Protein AF-A0A920PQB1-F1 (afdb_monomer)

Nearest PDB structures (foldseek):
  7dt0-assembly1_H-2  TM=7.341E-01  e=7.490E-03  uncultured bacterium esnapd13
  7dt0-assembly4_G  TM=6.144E-01  e=2.240E-03  uncultured bacterium esnapd13
  7dt0-assembly2_E  TM=6.102E-01  e=1.097E-02  uncultured bacterium esnapd13
  5nch-assembly1_A  TM=6.408E-01  e=5.721E-02  Streptomyces muensis
  7eys-assembly2_A  TM=5.710E-01  e=2.628E-01  Aspergillus sp.

Radius of gyration: 18.17 Å; Cα contacts (8 Å, |Δi|>4): 179; chains: 1; bounding box: 44×36×60 Å

Sequence (135 aa):
MAEDLIGEPVYHFQSKLTAKDPYVGGAWEWHQDYGYWYYNGCLAPKMLSFMIALDRTDASNGCLKLVRGSHRLGRLDHVQVTPEQNTADPETHGPHPRITRGGRLRPESRGRRCLPQQHAALLRPEPLGKTGAGP

pLDDT: mean 72.09, std 17.15, range [36.91, 92.62]

Mean predicted aligned error: 10.61 Å

Solvent-accessible surface area (backbone atoms only — not comparable to full-atom values): 8683 Å² total; per-residue (Å²): 109,70,38,73,74,71,73,48,72,66,40,83,67,48,78,44,80,44,81,38,52,46,85,61,63,83,70,69,55,61,64,58,73,61,44,58,40,40,80,73,69,45,88,60,92,63,60,52,77,48,77,46,70,79,38,81,72,44,95,54,37,79,42,92,81,81,68,88,72,55,82,75,72,60,81,54,59,68,41,79,78,48,101,90,40,51,24,44,39,68,80,84,65,52,91,46,92,82,74,55,79,50,71,76,78,56,84,86,26,57,72,44,56,26,37,44,33,39,37,33,35,32,53,64,76,73,74,82,70,78,78,79,80,74,135

Structure (mmCIF, N/CA/C/O backbone):
data_AF-A0A920PQB1-F1
#
_entry.id   AF-A0A920PQB1-F1
#
loop_
_atom_site.group_PDB
_atom_site.id
_atom_site.type_symbol
_atom_site.label_atom_id
_atom_site.label_alt_id
_atom_site.label_comp_id
_atom_site.label_asym_id
_atom_site.label_entity_id
_atom_site.label_seq_id
_atom_site.pdbx_PDB_ins_code
_atom_site.Cartn_x
_atom_site.Cartn_y
_atom_site.Cartn_z
_atom_site.occupancy
_atom_site.B_iso_or_equiv
_atom_site.auth_seq_id
_atom_site.auth_comp_id
_atom_site.auth_asym_id
_atom_site.auth_atom_id
_atom_site.pdbx_PDB_model_num
ATOM 1 N N . MET A 1 1 ? -19.795 -1.238 1.246 1.00 86.25 1 MET A N 1
ATOM 2 C CA . MET A 1 1 ? -18.601 -2.117 1.162 1.00 86.25 1 MET A CA 1
ATOM 3 C C . MET A 1 1 ? -17.587 -1.830 2.262 1.00 86.25 1 MET A C 1
ATOM 5 O O . MET A 1 1 ? -17.297 -2.739 3.020 1.00 86.25 1 MET A O 1
ATOM 9 N N . ALA A 1 2 ? -17.001 -0.628 2.347 1.00 89.31 2 ALA A N 1
ATOM 10 C CA . ALA A 1 2 ? -15.996 -0.334 3.379 1.00 89.31 2 ALA A CA 1
ATOM 11 C C . ALA A 1 2 ? -16.580 -0.396 4.800 1.00 89.31 2 ALA A C 1
ATOM 13 O O . ALA A 1 2 ? -16.035 -1.096 5.645 1.00 89.31 2 ALA A O 1
ATOM 14 N N . GLU A 1 3 ? -17.719 0.262 5.025 1.00 91.38 3 GLU A N 1
ATOM 15 C CA . GLU A 1 3 ? -18.449 0.212 6.301 1.00 91.38 3 GLU A CA 1
ATOM 16 C C . GLU A 1 3 ? -18.855 -1.218 6.662 1.00 91.38 3 GLU A C 1
ATOM 18 O O . GLU A 1 3 ? -18.657 -1.628 7.795 1.00 91.38 3 GLU A O 1
ATOM 23 N N . ASP A 1 4 ? -19.311 -2.019 5.694 1.00 92.62 4 ASP A N 1
ATOM 24 C CA . ASP A 1 4 ? -19.682 -3.422 5.937 1.00 92.62 4 ASP A CA 1
ATOM 25 C C . ASP A 1 4 ? -18.488 -4.288 6.373 1.00 92.62 4 ASP A C 1
ATOM 27 O O . ASP A 1 4 ? -18.639 -5.195 7.185 1.00 92.62 4 ASP A O 1
ATOM 31 N N . LEU A 1 5 ? -17.294 -4.029 5.823 1.00 91.06 5 LEU A N 1
ATOM 32 C CA . LEU A 1 5 ? -16.075 -4.770 6.163 1.00 91.06 5 LEU A CA 1
ATOM 33 C C . LEU A 1 5 ? -15.486 -4.345 7.512 1.00 91.06 5 LEU A C 1
ATOM 35 O O . LEU A 1 5 ? -14.864 -5.168 8.181 1.00 91.06 5 LEU A O 1
ATOM 39 N N . ILE A 1 6 ? -15.636 -3.071 7.886 1.00 90.50 6 ILE A N 1
ATOM 40 C CA . ILE A 1 6 ? -15.112 -2.535 9.150 1.00 90.50 6 ILE A CA 1
ATOM 41 C C . ILE A 1 6 ? -16.130 -2.677 10.295 1.00 90.50 6 ILE A C 1
ATOM 43 O O . ILE A 1 6 ? -15.730 -2.840 11.444 1.00 90.50 6 ILE A O 1
ATOM 47 N N . GLY A 1 7 ? -17.429 -2.668 9.993 1.00 91.50 7 GLY A N 1
ATOM 48 C CA . GLY A 1 7 ? -18.530 -2.735 10.959 1.00 91.50 7 GLY A CA 1
ATOM 49 C C . GLY A 1 7 ? -18.889 -1.396 11.613 1.00 91.50 7 GLY A C 1
ATOM 50 O O . GLY A 1 7 ? -19.670 -1.371 12.559 1.00 91.50 7 GLY A O 1
ATOM 51 N N . GLU A 1 8 ? -18.321 -0.288 11.139 1.00 90.94 8 GLU A N 1
ATOM 52 C CA . GLU A 1 8 ? -18.441 1.047 11.733 1.00 90.94 8 GLU A CA 1
ATOM 53 C C . GLU A 1 8 ? -18.441 2.115 10.613 1.00 90.94 8 GLU A C 1
ATOM 55 O O . GLU A 1 8 ? -17.943 1.840 9.513 1.00 90.94 8 GLU A O 1
ATOM 60 N N . PRO A 1 9 ? -18.965 3.334 10.857 1.00 91.56 9 PRO A N 1
ATOM 61 C CA . PRO A 1 9 ? -18.901 4.430 9.892 1.00 91.56 9 PRO A CA 1
ATOM 62 C C . PRO A 1 9 ? -17.461 4.796 9.523 1.00 91.56 9 PRO A C 1
ATOM 64 O O . PRO A 1 9 ? -16.589 4.935 10.387 1.00 91.56 9 PRO A O 1
ATOM 67 N N . VAL A 1 10 ? -17.218 5.019 8.233 1.00 91.00 10 VAL A N 1
ATOM 68 C CA . VAL A 1 10 ? -15.875 5.307 7.708 1.00 91.00 10 VAL A CA 1
ATOM 69 C C . VAL A 1 10 ? -15.809 6.682 7.059 1.00 91.00 10 VAL A C 1
ATOM 71 O O . VAL A 1 10 ? -16.812 7.249 6.632 1.00 91.00 10 VAL A O 1
ATOM 74 N N . TYR A 1 11 ? -14.597 7.205 6.922 1.00 89.31 11 TYR A N 1
ATOM 75 C CA . TYR A 1 11 ? -14.308 8.362 6.091 1.00 89.31 11 TYR A CA 1
ATOM 76 C C . TYR A 1 11 ? -13.075 8.106 5.221 1.00 89.31 11 TYR A C 1
ATOM 78 O O . TYR A 1 11 ? -12.300 7.171 5.436 1.00 89.31 11 TYR A O 1
ATOM 86 N N . HIS A 1 12 ? -12.904 8.929 4.193 1.00 90.56 12 HIS A N 1
ATOM 87 C CA . HIS A 1 12 ? -11.756 8.849 3.298 1.00 90.56 12 HIS A CA 1
ATOM 88 C C . HIS A 1 12 ? -10.517 9.488 3.937 1.00 90.56 12 HIS A C 1
ATOM 90 O O . HIS A 1 12 ? -10.550 10.654 4.317 1.00 90.56 12 HIS A O 1
ATOM 96 N N . PHE A 1 13 ? -9.426 8.727 4.044 1.00 87.44 13 PHE A N 1
ATOM 97 C CA . PHE A 1 13 ? -8.183 9.195 4.658 1.00 87.44 13 PHE A CA 1
ATOM 98 C C . PH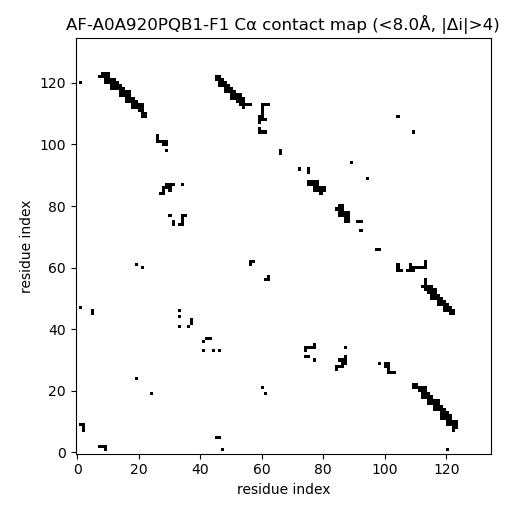E A 1 13 ? -7.174 9.700 3.624 1.00 87.44 13 PHE A C 1
ATOM 100 O O . PHE A 1 13 ? -6.601 10.776 3.778 1.00 87.44 13 PHE A O 1
ATOM 107 N N . GLN A 1 14 ? -6.939 8.925 2.562 1.00 87.44 14 GLN A N 1
ATOM 108 C CA . GLN A 1 14 ? -5.942 9.257 1.544 1.00 87.44 14 GLN A CA 1
ATOM 109 C C . GLN A 1 14 ? -6.303 8.652 0.186 1.00 87.44 14 GLN A C 1
ATOM 111 O O . GLN A 1 14 ? -6.801 7.530 0.102 1.00 87.44 14 GLN A O 1
ATOM 116 N N . SER A 1 15 ? -5.988 9.372 -0.893 1.00 89.94 15 SER A N 1
ATOM 117 C CA . SER A 1 15 ? -5.939 8.834 -2.258 1.00 89.94 15 SER A CA 1
ATOM 118 C C . SER A 1 15 ? -4.537 8.974 -2.826 1.00 89.94 15 SER A C 1
ATOM 120 O O . SER A 1 15 ? -3.906 10.019 -2.676 1.00 89.94 15 SER A O 1
ATOM 122 N N . LYS A 1 16 ? -4.066 7.945 -3.529 1.00 85.31 16 LYS A N 1
ATOM 123 C CA . LYS A 1 16 ? -2.804 7.975 -4.266 1.00 85.31 16 LYS A CA 1
ATOM 124 C C . LYS A 1 16 ? -2.996 7.378 -5.651 1.00 85.31 16 LYS A C 1
ATOM 126 O O . LYS A 1 16 ? -3.440 6.239 -5.791 1.00 85.31 16 LYS A O 1
ATOM 131 N N . LEU A 1 17 ? -2.595 8.126 -6.672 1.00 86.19 17 LEU A N 1
ATOM 132 C CA . LEU A 1 17 ? -2.414 7.596 -8.016 1.00 86.19 17 LEU A CA 1
ATOM 133 C C . LEU A 1 17 ? -0.951 7.181 -8.176 1.00 86.19 17 LEU A C 1
ATOM 135 O O . LEU A 1 17 ? -0.055 8.004 -7.998 1.00 86.19 17 LEU A O 1
ATOM 139 N N . THR A 1 18 ? -0.701 5.914 -8.498 1.00 81.56 18 THR A N 1
ATOM 140 C CA . THR A 1 18 ? 0.659 5.432 -8.760 1.00 81.56 18 THR A CA 1
ATOM 141 C C . THR A 1 18 ? 0.789 5.100 -10.236 1.00 81.56 18 THR A C 1
ATOM 143 O O . THR A 1 18 ? 0.164 4.164 -10.717 1.00 81.56 18 THR A O 1
ATOM 146 N N . ALA A 1 19 ? 1.618 5.854 -10.954 1.00 81.12 19 ALA A N 1
ATOM 147 C CA . ALA A 1 19 ? 1.967 5.575 -12.341 1.00 81.12 19 ALA A CA 1
ATOM 148 C C . ALA A 1 19 ? 3.285 4.813 -12.413 1.00 81.12 19 ALA A C 1
ATOM 150 O O . ALA A 1 19 ? 4.313 5.307 -11.957 1.00 81.12 19 ALA A O 1
ATOM 151 N N . LYS A 1 20 ? 3.250 3.600 -12.974 1.00 75.06 20 LYS A N 1
ATOM 152 C CA . LYS A 1 20 ? 4.456 2.830 -13.288 1.00 75.06 20 LYS A CA 1
ATOM 153 C C . LYS A 1 20 ? 4.659 2.829 -14.792 1.00 75.06 20 LYS A C 1
ATOM 155 O O . LYS A 1 20 ? 3.891 2.186 -15.517 1.00 75.06 20 LYS A O 1
ATOM 160 N N . ASP A 1 21 ? 5.673 3.557 -15.245 1.00 74.75 21 ASP A N 1
ATOM 161 C CA . ASP A 1 21 ? 6.054 3.552 -16.649 1.00 74.75 21 ASP A CA 1
ATOM 162 C C . ASP A 1 21 ? 6.645 2.192 -17.045 1.00 74.75 21 ASP A C 1
ATOM 164 O O . ASP A 1 21 ? 7.309 1.520 -16.244 1.00 74.75 21 ASP A O 1
ATOM 168 N N . PRO A 1 22 ? 6.392 1.740 -18.283 1.00 68.00 22 PRO A N 1
ATOM 169 C CA . PRO A 1 22 ? 6.985 0.510 -18.774 1.00 68.00 22 PRO A CA 1
ATOM 170 C C . PRO A 1 22 ? 8.507 0.668 -18.831 1.00 68.00 22 PRO A C 1
ATOM 172 O O . PRO A 1 22 ? 9.013 1.735 -19.169 1.00 68.00 22 PRO A O 1
ATOM 175 N N . TYR A 1 23 ? 9.243 -0.404 -18.529 1.00 66.00 23 TYR A N 1
ATOM 176 C CA . TYR A 1 23 ? 10.718 -0.467 -18.554 1.00 66.00 23 TYR A CA 1
ATOM 177 C C . TYR A 1 23 ? 11.452 0.427 -17.533 1.00 66.00 23 TYR A C 1
ATOM 179 O O . TYR A 1 23 ? 12.588 0.116 -17.181 1.00 66.00 23 TYR A O 1
ATOM 187 N N . VAL A 1 24 ? 10.805 1.478 -17.027 1.00 62.69 24 VAL A N 1
ATOM 188 C CA . VAL A 1 24 ? 11.335 2.458 -16.075 1.00 62.69 24 VAL A CA 1
ATOM 189 C C . VAL A 1 24 ? 10.532 2.334 -14.782 1.00 62.69 24 VAL A C 1
ATOM 191 O O . VAL A 1 24 ? 9.617 3.099 -14.501 1.00 62.69 24 VAL A O 1
ATOM 194 N N . GLY A 1 25 ? 10.822 1.288 -14.0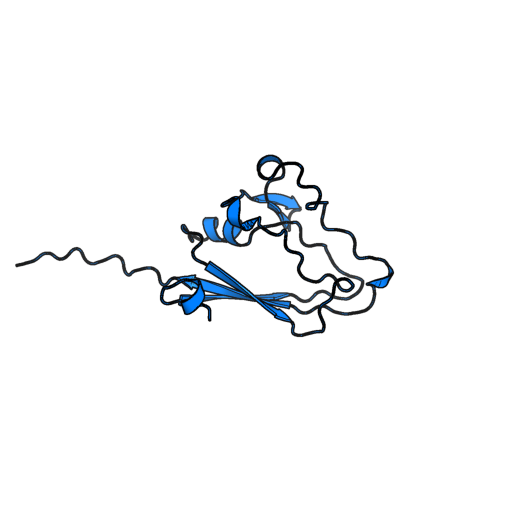12 1.00 58.06 25 GLY A N 1
ATOM 195 C CA . GLY A 1 25 ? 10.111 1.007 -12.769 1.00 58.06 25 GLY A CA 1
ATOM 196 C C . GLY A 1 25 ? 11.075 0.685 -11.640 1.00 58.06 25 GLY A C 1
ATOM 197 O O . GLY A 1 25 ? 11.729 -0.358 -11.673 1.00 58.06 25 GLY A O 1
ATOM 198 N N . GLY A 1 26 ? 11.119 1.550 -10.625 1.00 59.78 26 GLY A N 1
ATOM 199 C CA . GLY A 1 26 ? 11.637 1.192 -9.308 1.00 59.78 26 GLY A CA 1
ATOM 200 C C . GLY A 1 26 ? 10.688 0.188 -8.658 1.00 59.78 26 GLY A C 1
ATOM 201 O O . GLY A 1 26 ? 9.472 0.405 -8.619 1.00 59.78 26 GLY A O 1
ATOM 202 N N . ALA A 1 27 ? 11.216 -0.946 -8.200 1.00 64.06 27 ALA A N 1
ATOM 203 C CA . ALA A 1 27 ? 10.424 -1.866 -7.399 1.00 64.06 27 ALA A CA 1
ATOM 204 C C . ALA A 1 27 ? 10.007 -1.146 -6.108 1.00 64.06 27 ALA A C 1
ATOM 206 O O . ALA A 1 27 ? 10.817 -0.465 -5.486 1.00 64.06 27 ALA A O 1
ATOM 207 N N . TRP A 1 28 ? 8.741 -1.272 -5.715 1.00 70.38 28 TRP A N 1
ATOM 208 C CA . TRP A 1 28 ? 8.346 -0.877 -4.367 1.00 70.38 28 TRP A CA 1
ATOM 209 C C . TRP A 1 28 ? 8.833 -1.962 -3.419 1.00 70.38 28 TRP A C 1
ATOM 211 O O . TRP A 1 28 ? 8.515 -3.137 -3.628 1.00 70.38 28 TRP A O 1
ATOM 221 N N . GLU A 1 29 ? 9.617 -1.569 -2.421 1.00 79.88 29 GLU A N 1
ATOM 222 C CA . GLU A 1 29 ? 10.040 -2.495 -1.378 1.00 79.88 29 GLU A CA 1
ATOM 223 C C . GLU A 1 29 ? 8.831 -2.975 -0.572 1.00 79.88 29 GLU A C 1
ATOM 225 O O . GLU A 1 29 ? 7.781 -2.321 -0.527 1.00 79.88 29 GLU A O 1
ATOM 230 N N . TRP A 1 30 ? 8.944 -4.173 -0.002 1.00 82.56 30 TRP A N 1
ATOM 231 C CA . TRP A 1 30 ? 7.851 -4.789 0.743 1.00 82.56 30 TRP A CA 1
ATOM 232 C C . TRP A 1 30 ? 7.493 -3.930 1.951 1.00 82.56 30 TRP A C 1
ATOM 234 O O . TRP A 1 30 ? 8.338 -3.653 2.788 1.00 82.56 30 TRP A O 1
ATOM 244 N N . HIS A 1 31 ? 6.235 -3.525 2.073 1.00 85.88 31 HIS A N 1
ATOM 245 C CA . HIS A 1 31 ? 5.783 -2.693 3.183 1.00 85.88 31 HIS A CA 1
ATOM 246 C C . HIS A 1 31 ? 4.346 -3.035 3.574 1.00 85.88 31 HIS A C 1
ATOM 248 O O . HIS A 1 31 ? 3.585 -3.609 2.792 1.00 85.88 31 HIS A O 1
ATOM 254 N N . GLN A 1 32 ? 3.979 -2.665 4.800 1.00 88.38 32 GLN A N 1
ATOM 255 C CA . GLN A 1 32 ? 2.588 -2.537 5.227 1.00 88.38 32 GLN A CA 1
ATOM 256 C C . GLN A 1 32 ? 2.195 -1.057 5.192 1.00 88.38 32 GLN A C 1
ATOM 258 O O . GLN A 1 32 ? 2.948 -0.224 5.694 1.00 88.38 32 GLN A O 1
ATOM 263 N N . ASP A 1 33 ? 1.012 -0.728 4.673 1.00 89.12 33 ASP A N 1
ATOM 264 C CA . ASP A 1 33 ? 0.510 0.653 4.704 1.00 89.12 33 ASP A CA 1
ATOM 265 C C . ASP A 1 33 ? 0.389 1.169 6.155 1.00 89.12 33 ASP A C 1
ATOM 267 O O . ASP A 1 33 ? 0.826 2.274 6.478 1.00 89.12 33 ASP A O 1
ATOM 271 N N . TYR A 1 34 ? -0.118 0.322 7.062 1.00 88.19 34 TYR A N 1
ATOM 272 C CA . TYR A 1 34 ? -0.364 0.687 8.461 1.00 88.19 34 TYR A CA 1
ATOM 273 C C . TYR A 1 34 ? 0.894 1.078 9.242 1.00 88.19 34 TYR A C 1
ATOM 275 O O . TYR A 1 34 ? 0.807 1.921 10.132 1.00 88.19 34 TYR A O 1
ATOM 283 N N . GLY A 1 35 ? 2.066 0.523 8.919 1.00 86.50 35 GLY A N 1
ATOM 284 C CA . GLY A 1 35 ? 3.281 0.913 9.639 1.00 86.50 35 GLY A CA 1
ATOM 285 C C . GLY A 1 35 ? 3.665 2.374 9.393 1.00 86.50 35 GLY A C 1
ATOM 286 O O . GLY A 1 35 ? 4.125 3.024 10.324 1.00 86.50 35 GLY A O 1
ATOM 287 N N . TYR A 1 36 ? 3.350 2.943 8.221 1.00 85.69 36 TYR A N 1
ATOM 288 C CA . TYR A 1 36 ? 3.448 4.392 8.004 1.00 85.69 36 TYR A CA 1
ATOM 289 C C . TYR A 1 36 ? 2.346 5.153 8.746 1.00 85.69 36 TYR A C 1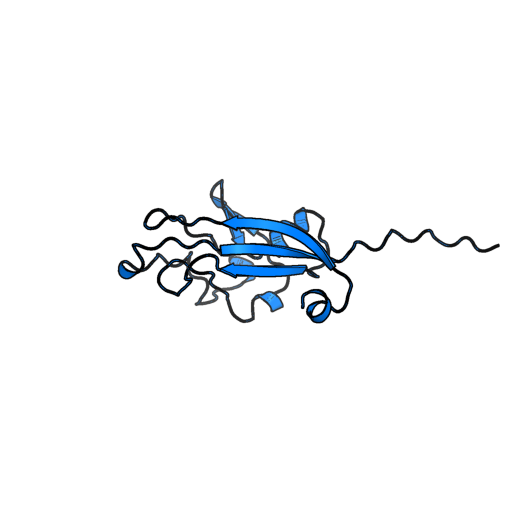
ATOM 291 O O . TYR A 1 36 ? 2.617 6.141 9.423 1.00 85.69 36 TYR A O 1
ATOM 299 N N . TRP A 1 37 ? 1.096 4.694 8.646 1.00 87.75 37 TRP A N 1
ATOM 300 C CA . TRP A 1 37 ? -0.052 5.397 9.229 1.00 87.75 37 TRP A CA 1
ATOM 301 C C . TRP A 1 37 ? -0.014 5.483 10.754 1.00 87.75 37 TRP A C 1
ATOM 303 O O . TRP A 1 37 ? -0.522 6.450 11.320 1.00 87.75 37 TRP A O 1
ATOM 313 N N . TYR A 1 38 ? 0.621 4.516 11.415 1.00 86.81 38 TYR A N 1
ATOM 314 C CA . TYR A 1 38 ? 0.846 4.548 12.855 1.00 86.81 38 TYR A CA 1
ATOM 315 C C . TYR A 1 38 ? 1.601 5.814 13.285 1.00 86.81 38 TYR A C 1
ATOM 317 O O . TYR A 1 38 ? 1.173 6.508 14.207 1.00 86.81 38 TYR A O 1
ATOM 325 N N . TYR A 1 39 ? 2.655 6.187 12.552 1.00 85.31 39 TYR A N 1
ATOM 326 C CA . TYR A 1 39 ? 3.403 7.425 12.801 1.00 85.31 39 TYR A CA 1
ATOM 327 C C . TYR A 1 39 ? 2.632 8.693 12.405 1.00 85.31 39 TYR A C 1
ATOM 329 O O . TYR A 1 39 ? 2.960 9.780 12.872 1.00 85.31 39 TYR A O 1
ATOM 3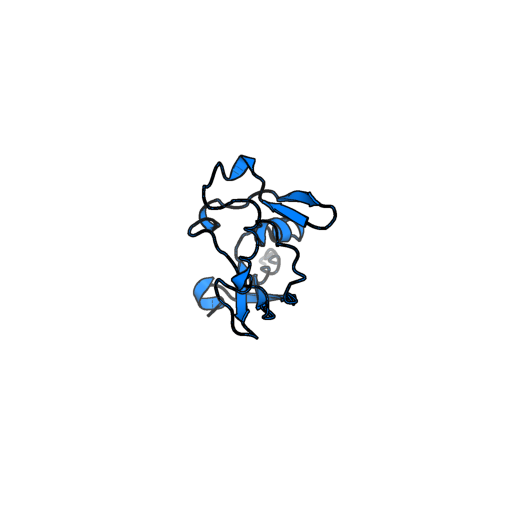37 N N . ASN A 1 40 ? 1.559 8.556 11.621 1.00 85.12 40 ASN A N 1
ATOM 338 C CA . ASN A 1 40 ? 0.632 9.638 11.287 1.00 85.12 40 ASN A CA 1
ATOM 339 C C . ASN A 1 40 ? -0.539 9.747 12.288 1.00 85.12 40 ASN A C 1
ATOM 341 O O . ASN A 1 40 ? -1.502 10.465 12.024 1.00 85.12 40 ASN A O 1
ATOM 345 N N . GLY A 1 41 ? -0.487 9.033 13.420 1.00 85.50 41 GLY A N 1
ATOM 346 C CA . GLY A 1 41 ? -1.492 9.100 14.488 1.00 85.50 41 GLY A CA 1
ATOM 347 C C . GLY A 1 41 ? -2.637 8.087 14.374 1.00 85.50 41 GLY A C 1
ATOM 348 O O . GLY A 1 41 ? -3.570 8.131 15.176 1.00 85.50 41 GLY A O 1
ATOM 349 N N . CYS A 1 42 ? -2.586 7.147 13.424 1.00 87.06 42 CYS A N 1
ATOM 350 C CA . CYS A 1 42 ? -3.561 6.055 13.339 1.00 87.06 42 CYS A CA 1
ATOM 351 C C . CYS A 1 42 ? -3.167 4.931 14.308 1.00 87.06 42 CYS A C 1
ATOM 353 O O . CYS A 1 42 ? -2.429 4.020 13.949 1.00 87.06 42 CYS A O 1
ATOM 355 N N . LEU A 1 43 ? -3.647 5.003 15.552 1.00 86.25 43 LEU A N 1
ATOM 356 C CA . LEU A 1 43 ? -3.226 4.094 16.631 1.00 86.25 43 LEU A CA 1
ATOM 357 C C . LEU A 1 43 ? -3.847 2.690 16.565 1.00 86.25 43 LEU A C 1
ATOM 359 O O . LEU A 1 43 ? -3.364 1.775 17.233 1.00 86.25 43 LEU A O 1
ATOM 363 N N . ALA A 1 44 ? -4.910 2.515 15.777 1.00 87.31 44 ALA A N 1
ATOM 364 C CA . ALA A 1 44 ? -5.571 1.232 15.577 1.00 87.31 44 ALA A CA 1
ATOM 365 C C . ALA A 1 44 ? -5.597 0.856 14.085 1.00 87.31 44 ALA A C 1
ATOM 367 O O . ALA A 1 44 ? -5.910 1.712 13.253 1.00 87.31 44 ALA A O 1
ATOM 368 N N . PRO A 1 45 ? -5.366 -0.423 13.722 1.00 85.94 45 PRO A N 1
ATOM 369 C CA . PRO A 1 45 ? -5.372 -0.902 12.337 1.00 85.94 45 PRO A CA 1
ATOM 370 C C . PRO A 1 45 ? -6.798 -1.090 11.792 1.00 85.94 45 PRO A C 1
ATOM 372 O O . PRO A 1 45 ? -7.105 -2.080 11.133 1.00 85.94 45 PRO A O 1
ATOM 375 N N . LYS A 1 46 ? -7.697 -0.147 12.080 1.00 88.69 46 LYS A N 1
ATOM 376 C CA . LYS A 1 46 ? -9.085 -0.148 11.611 1.00 88.69 46 LYS A CA 1
ATOM 377 C C . LYS A 1 46 ? -9.197 0.682 10.325 1.00 88.69 46 LYS A C 1
ATOM 379 O O . LYS A 1 46 ? -9.864 1.712 10.269 1.00 88.69 46 LYS A O 1
ATOM 384 N N . MET A 1 47 ? -8.451 0.252 9.311 1.00 89.31 47 MET A N 1
ATOM 385 C CA . MET A 1 47 ? -8.326 0.915 8.014 1.00 89.31 47 MET A CA 1
ATOM 386 C C . MET A 1 47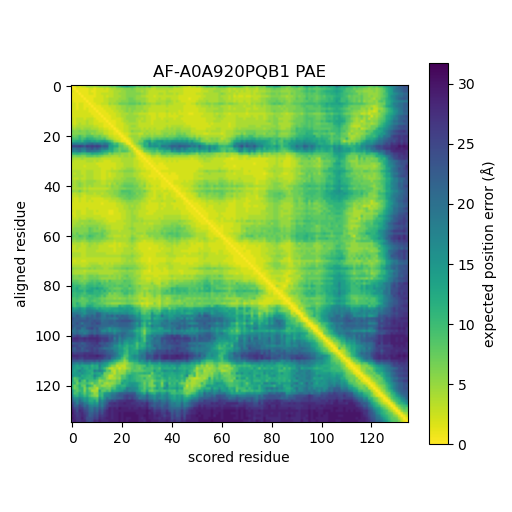 ? -8.332 -0.110 6.888 1.00 89.31 47 MET A C 1
ATOM 388 O O . MET A 1 47 ? -7.866 -1.237 7.058 1.00 89.31 47 MET A O 1
ATOM 392 N N . LEU A 1 48 ? -8.808 0.300 5.714 1.00 90.19 48 LEU A N 1
ATOM 393 C CA . LEU A 1 48 ? -8.803 -0.527 4.510 1.00 90.19 48 LEU A CA 1
ATOM 394 C C . LEU A 1 48 ? -8.260 0.265 3.322 1.00 90.19 48 LEU A C 1
ATOM 396 O O . LEU A 1 48 ? -8.653 1.413 3.114 1.00 90.19 48 LEU A O 1
ATOM 400 N N . SER A 1 49 ? -7.410 -0.384 2.524 1.00 90.44 49 SER A N 1
ATOM 401 C CA . SER A 1 49 ? -6.956 0.108 1.220 1.00 90.44 49 SER A CA 1
ATOM 402 C C . SER A 1 49 ? -7.743 -0.570 0.096 1.00 90.44 49 SER A C 1
ATOM 404 O O . SER A 1 49 ? -7.781 -1.797 0.005 1.00 90.44 49 SER A O 1
ATOM 406 N N . PHE A 1 50 ? -8.309 0.221 -0.810 1.00 90.19 50 PHE A N 1
ATOM 407 C CA . PHE A 1 50 ? -8.910 -0.231 -2.063 1.00 90.19 50 PHE A CA 1
ATOM 408 C C . PHE A 1 50 ? -7.972 0.093 -3.218 1.00 90.19 50 PHE A C 1
ATOM 410 O O . PHE A 1 50 ? -7.610 1.252 -3.411 1.00 90.19 50 PHE A O 1
ATOM 417 N N . MET A 1 51 ? -7.604 -0.915 -4.010 1.00 88.94 51 MET A N 1
ATOM 418 C CA . MET A 1 51 ? -6.893 -0.705 -5.269 1.00 88.94 51 MET A CA 1
ATOM 419 C C . MET A 1 51 ? -7.884 -0.773 -6.429 1.00 88.94 51 MET A C 1
ATOM 421 O O . MET A 1 51 ? -8.525 -1.798 -6.645 1.00 88.94 51 MET A O 1
ATOM 425 N N . ILE A 1 52 ? -7.958 0.303 -7.203 1.00 89.31 52 ILE A N 1
ATOM 426 C CA . ILE A 1 52 ? -8.706 0.368 -8.453 1.00 89.31 52 ILE A CA 1
ATOM 427 C C . ILE A 1 52 ? -7.691 0.337 -9.593 1.00 89.31 52 ILE A C 1
ATOM 429 O O . ILE A 1 52 ? -6.793 1.177 -9.668 1.00 89.31 52 ILE A O 1
ATOM 433 N N . ALA A 1 53 ? -7.803 -0.666 -10.458 1.00 89.50 53 ALA A N 1
ATOM 434 C CA . ALA A 1 53 ? -6.981 -0.768 -11.655 1.00 89.50 53 ALA A CA 1
ATOM 435 C C . ALA A 1 53 ? -7.551 0.159 -12.739 1.00 89.50 53 ALA A C 1
ATOM 437 O O . ALA A 1 53 ? -8.662 -0.075 -13.208 1.00 89.50 53 ALA A O 1
ATOM 438 N N . LEU A 1 54 ? -6.805 1.200 -13.122 1.00 87.25 54 LEU A N 1
ATOM 439 C CA . LEU A 1 54 ? -7.184 2.082 -14.235 1.00 87.25 54 L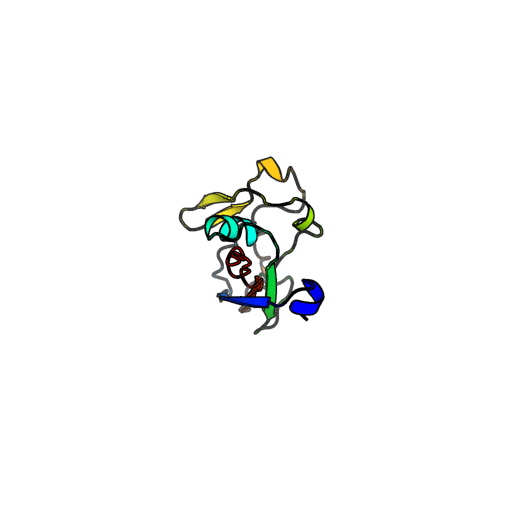EU A CA 1
ATOM 440 C C . LEU A 1 54 ? -6.741 1.515 -15.590 1.00 87.25 54 LEU A C 1
ATOM 442 O O . LEU A 1 54 ? -7.390 1.750 -16.602 1.00 87.25 54 LEU A O 1
ATOM 446 N N . ASP A 1 55 ? -5.670 0.719 -15.581 1.00 85.00 55 ASP A N 1
ATOM 447 C CA . ASP A 1 55 ? -5.184 -0.062 -16.716 1.00 85.00 55 ASP A CA 1
ATOM 448 C C . ASP A 1 55 ? -5.237 -1.560 -16.401 1.00 85.00 55 ASP A C 1
ATOM 450 O O . ASP A 1 55 ? -5.233 -1.980 -15.235 1.00 85.00 55 ASP A O 1
ATOM 454 N N . ARG A 1 56 ? -5.188 -2.392 -17.451 1.00 84.69 56 ARG A N 1
ATOM 455 C CA . ARG A 1 56 ? -5.018 -3.845 -17.311 1.00 84.69 56 ARG A CA 1
ATOM 456 C C . ARG A 1 56 ? -3.844 -4.134 -16.378 1.00 84.69 56 ARG A C 1
ATOM 458 O O . ARG A 1 56 ? -2.727 -3.711 -16.641 1.00 84.69 56 ARG A O 1
ATOM 465 N N . THR A 1 57 ? -4.106 -4.875 -15.309 1.00 82.75 57 THR A N 1
ATOM 466 C CA . THR A 1 57 ? -3.126 -5.226 -14.280 1.00 82.75 57 THR A CA 1
ATOM 467 C C . THR A 1 57 ? -2.988 -6.742 -14.226 1.00 82.75 57 THR A C 1
ATOM 469 O O . THR A 1 57 ? -3.963 -7.439 -13.957 1.00 82.75 57 THR A O 1
ATOM 472 N N . ASP A 1 58 ? -1.790 -7.260 -14.486 1.00 82.44 58 ASP A N 1
ATOM 473 C CA . ASP A 1 58 ? -1.511 -8.693 -14.457 1.00 82.44 58 ASP A CA 1
ATOM 474 C C . ASP A 1 58 ? -0.090 -8.995 -13.956 1.00 82.44 58 ASP A C 1
ATOM 476 O O . ASP A 1 58 ? 0.729 -8.108 -13.703 1.00 82.44 58 ASP A O 1
ATOM 480 N N . ALA A 1 59 ? 0.221 -10.281 -13.778 1.00 79.88 59 ALA A N 1
ATOM 481 C CA . ALA A 1 59 ? 1.515 -10.710 -13.246 1.00 79.88 59 ALA A CA 1
ATOM 482 C C . ALA A 1 59 ? 2.714 -10.242 -14.098 1.00 79.88 59 ALA A C 1
ATOM 484 O O . ALA A 1 59 ? 3.851 -10.252 -13.616 1.00 79.88 59 ALA A O 1
ATOM 485 N N . SER A 1 60 ? 2.464 -9.828 -15.344 1.00 77.12 60 SER A N 1
ATOM 486 C CA . SER A 1 60 ? 3.451 -9.359 -16.305 1.00 77.12 60 SER A CA 1
ATOM 487 C C . SER A 1 60 ? 3.519 -7.834 -16.428 1.00 77.12 60 SER A C 1
ATOM 489 O O . SER A 1 60 ? 4.070 -7.352 -17.403 1.00 77.12 60 SER A O 1
ATOM 491 N N . ASN A 1 61 ? 3.007 -7.031 -15.492 1.00 76.94 61 ASN A N 1
ATOM 492 C CA . ASN A 1 61 ? 3.215 -5.574 -15.570 1.00 76.94 61 ASN A CA 1
ATOM 493 C C . ASN A 1 61 ? 3.465 -4.884 -14.225 1.00 76.94 61 ASN A C 1
ATOM 495 O O . ASN A 1 61 ? 3.198 -3.697 -14.053 1.00 76.94 61 ASN A O 1
ATOM 499 N N . GLY A 1 62 ? 4.020 -5.618 -13.258 1.00 73.81 62 GLY A N 1
ATOM 500 C CA . GLY A 1 62 ? 4.338 -5.043 -11.949 1.00 73.81 62 GLY A CA 1
ATOM 501 C C . GLY A 1 62 ? 3.097 -4.733 -11.117 1.00 73.81 62 GLY A C 1
ATOM 502 O O . GLY A 1 62 ? 3.108 -3.770 -10.338 1.00 73.81 62 GLY A O 1
ATOM 503 N N . CYS A 1 63 ? 2.055 -5.557 -11.282 1.00 79.94 63 CYS A N 1
ATOM 504 C CA . CYS A 1 63 ? 0.851 -5.537 -10.467 1.00 79.94 63 CYS A CA 1
ATOM 505 C C . CYS A 1 63 ? 1.162 -5.578 -8.967 1.00 79.94 63 CYS A C 1
ATOM 507 O O . CYS A 1 63 ? 2.240 -6.006 -8.537 1.00 79.94 63 CYS A O 1
ATOM 509 N N . LEU A 1 64 ? 0.183 -5.165 -8.160 1.00 84.25 64 LEU A N 1
ATOM 510 C CA . LEU A 1 64 ? 0.250 -5.342 -6.716 1.00 84.25 64 LEU A CA 1
ATOM 511 C C . LEU A 1 64 ? 0.494 -6.823 -6.385 1.00 84.25 64 LEU A C 1
ATOM 513 O O . LEU A 1 64 ? -0.142 -7.717 -6.947 1.00 84.25 64 LEU A O 1
ATOM 517 N N . LYS A 1 65 ? 1.430 -7.069 -5.468 1.00 83.31 65 LYS A N 1
ATOM 518 C CA . LYS A 1 65 ? 1.702 -8.392 -4.910 1.00 83.31 65 LYS A CA 1
ATOM 519 C C . LYS A 1 65 ? 1.333 -8.364 -3.437 1.00 83.31 65 LYS A C 1
ATOM 521 O O . LYS A 1 65 ? 1.696 -7.435 -2.726 1.00 83.31 65 LYS A O 1
ATOM 526 N N . LEU A 1 66 ? 0.624 -9.394 -2.993 1.00 85.25 66 LEU A N 1
ATOM 527 C CA . LEU A 1 66 ? 0.194 -9.549 -1.609 1.00 85.25 66 LEU A CA 1
ATOM 528 C C . LEU A 1 66 ? 0.741 -10.864 -1.061 1.00 85.25 66 LEU A C 1
ATOM 530 O O . LEU A 1 66 ? 0.667 -11.904 -1.721 1.00 85.25 66 LEU A O 1
ATOM 534 N N . VAL A 1 67 ? 1.251 -10.833 0.168 1.00 84.19 67 VAL A N 1
ATOM 535 C CA . VAL A 1 67 ? 1.580 -12.050 0.912 1.00 84.19 67 VAL A CA 1
ATOM 536 C C . VAL A 1 67 ? 0.320 -12.491 1.648 1.00 84.19 67 VAL A C 1
ATOM 538 O O . VAL A 1 67 ? -0.150 -11.832 2.571 1.00 84.19 67 VAL A O 1
ATOM 541 N N . ARG A 1 68 ? -0.280 -13.602 1.212 1.00 84.56 68 ARG A N 1
ATOM 542 C CA . ARG A 1 68 ? -1.507 -14.122 1.829 1.00 84.56 68 ARG A CA 1
ATOM 543 C C . ARG A 1 68 ? -1.293 -14.333 3.334 1.00 84.56 68 ARG A C 1
ATOM 545 O O . ARG A 1 68 ? -0.363 -15.026 3.723 1.00 84.56 68 ARG A O 1
ATOM 552 N N . GLY A 1 69 ? -2.186 -13.772 4.149 1.00 85.44 69 GLY A N 1
ATOM 553 C CA . GLY A 1 69 ? -2.163 -13.915 5.608 1.00 85.44 69 GLY A CA 1
ATOM 554 C C . GLY A 1 69 ? -1.245 -12.941 6.353 1.00 85.44 69 GLY A C 1
ATOM 555 O O . GLY A 1 69 ? -1.337 -12.888 7.574 1.00 85.44 69 GLY A O 1
ATOM 556 N N . SER A 1 70 ? -0.435 -12.123 5.667 1.00 83.69 70 SER A N 1
ATOM 557 C CA . SER A 1 70 ? 0.512 -11.208 6.333 1.00 83.69 70 SER A CA 1
ATOM 558 C C . SER A 1 70 ? -0.153 -10.147 7.216 1.00 83.69 70 SER A C 1
ATOM 560 O O . SER A 1 70 ? 0.470 -9.665 8.154 1.00 83.69 70 SER A O 1
ATOM 562 N N . HIS A 1 71 ? -1.429 -9.824 6.983 1.00 87.44 71 HIS A N 1
ATOM 563 C CA . HIS A 1 71 ? -2.215 -8.921 7.836 1.00 87.44 71 HIS A CA 1
ATOM 564 C C . HIS A 1 71 ? -2.412 -9.447 9.270 1.00 87.44 71 HIS A C 1
ATOM 566 O O . HIS A 1 71 ? -2.762 -8.679 10.159 1.00 87.44 71 HIS A O 1
ATOM 572 N N . ARG A 1 72 ? -2.195 -10.749 9.512 1.00 86.12 72 ARG A N 1
ATOM 573 C CA . ARG A 1 72 ? -2.294 -11.369 10.843 1.00 86.12 72 ARG A CA 1
ATOM 574 C C . ARG A 1 72 ? -1.029 -11.224 11.685 1.00 86.12 72 ARG A C 1
ATOM 576 O O . ARG A 1 72 ? -1.061 -11.563 12.860 1.00 86.12 72 ARG A O 1
ATOM 583 N N . LEU A 1 73 ? 0.065 -10.734 11.101 1.00 83.56 73 LEU A N 1
ATOM 584 C CA . LEU A 1 73 ? 1.336 -10.528 11.804 1.00 83.56 73 LEU A CA 1
ATOM 585 C C . LEU A 1 73 ? 1.322 -9.285 12.707 1.00 83.56 73 LEU A C 1
ATOM 587 O O . LEU A 1 73 ? 2.308 -8.999 13.373 1.00 83.56 73 LEU A O 1
ATOM 591 N N . GLY A 1 74 ? 0.215 -8.538 12.729 1.00 86.12 74 GLY A N 1
ATOM 592 C CA . GLY A 1 74 ? 0.162 -7.241 13.387 1.00 86.12 74 GLY A CA 1
ATOM 593 C C . GLY A 1 74 ? 0.963 -6.186 12.622 1.00 86.12 74 GLY A C 1
ATOM 594 O O . GLY A 1 74 ? 1.202 -6.310 11.415 1.00 86.12 74 GLY A O 1
ATOM 595 N N . ARG A 1 75 ? 1.334 -5.120 13.335 1.00 87.75 75 ARG A N 1
ATOM 596 C CA . ARG A 1 75 ? 2.138 -4.019 12.801 1.00 87.75 75 ARG A CA 1
ATOM 597 C C . ARG A 1 75 ? 3.610 -4.411 12.824 1.00 87.75 75 ARG A C 1
ATOM 599 O O . ARG A 1 75 ? 4.144 -4.688 13.893 1.00 87.75 75 ARG A O 1
ATOM 606 N N . LEU A 1 76 ? 4.243 -4.378 11.661 1.00 85.88 76 LEU A N 1
ATOM 607 C CA . LEU A 1 76 ? 5.692 -4.458 11.532 1.00 85.88 76 LEU A CA 1
ATOM 608 C C . LEU A 1 76 ? 6.274 -3.044 11.546 1.00 85.88 76 LEU A C 1
ATOM 610 O O . LEU A 1 76 ? 5.653 -2.113 11.022 1.00 85.88 76 LEU A O 1
ATOM 614 N N . ASP A 1 77 ? 7.450 -2.889 12.150 1.00 83.94 77 ASP A N 1
ATOM 615 C CA . ASP A 1 77 ? 8.210 -1.647 12.046 1.00 83.94 77 ASP A CA 1
ATOM 616 C C . ASP A 1 77 ? 8.790 -1.506 10.633 1.00 83.94 77 ASP A C 1
ATOM 618 O O . ASP A 1 77 ? 9.035 -2.493 9.932 1.00 83.94 77 ASP A O 1
ATOM 622 N N . HIS A 1 78 ? 8.983 -0.261 10.195 1.00 84.38 78 HIS A N 1
ATOM 623 C CA . HIS A 1 78 ? 9.562 0.043 8.889 1.00 84.38 78 HIS A CA 1
ATOM 624 C C . HIS A 1 78 ? 10.980 0.560 9.058 1.00 84.38 78 HIS A C 1
ATOM 626 O O . HIS A 1 78 ? 11.206 1.554 9.743 1.00 84.38 78 HIS A O 1
ATOM 632 N N . VAL A 1 79 ? 11.921 -0.077 8.371 1.00 82.81 79 VAL A N 1
ATOM 633 C CA . VAL A 1 79 ? 13.327 0.327 8.341 1.00 82.81 79 VAL A CA 1
ATOM 634 C C . VAL A 1 79 ? 13.653 0.959 6.996 1.00 82.81 79 VAL A C 1
ATOM 636 O O . VAL A 1 79 ? 13.202 0.497 5.943 1.00 82.81 79 VAL A O 1
ATOM 639 N N . GLN A 1 80 ? 14.415 2.048 7.024 1.00 80.50 80 GLN A N 1
ATOM 640 C CA . GLN A 1 80 ? 14.841 2.730 5.808 1.00 80.50 80 GLN A CA 1
ATOM 641 C C . GLN A 1 80 ? 15.892 1.889 5.076 1.00 80.50 80 GLN A C 1
ATOM 643 O O . GLN A 1 80 ? 16.885 1.475 5.670 1.00 80.50 80 GLN A O 1
ATOM 648 N N . VAL A 1 81 ? 15.672 1.637 3.784 1.00 76.75 81 VAL A N 1
ATOM 649 C CA . VAL A 1 81 ? 16.584 0.850 2.929 1.00 76.75 81 VAL A CA 1
ATOM 650 C C . VAL A 1 81 ? 17.215 1.684 1.824 1.00 76.75 81 VAL A C 1
ATOM 652 O O . VAL A 1 81 ? 18.355 1.428 1.441 1.00 76.75 81 VAL A O 1
ATOM 655 N N . THR A 1 82 ? 16.508 2.703 1.339 1.00 77.25 82 THR A N 1
ATOM 656 C CA . THR A 1 82 ? 17.056 3.773 0.495 1.00 77.25 82 THR A CA 1
ATOM 657 C C . THR A 1 82 ? 16.548 5.120 1.017 1.00 77.25 82 THR A C 1
ATOM 659 O O . THR A 1 82 ? 15.590 5.137 1.795 1.00 77.25 82 THR A O 1
ATOM 662 N N . PRO A 1 83 ? 17.131 6.264 0.612 1.00 75.50 83 PRO A N 1
ATOM 663 C CA . PRO A 1 83 ? 16.620 7.571 1.028 1.00 75.50 83 PRO A CA 1
ATOM 664 C C . PRO A 1 83 ? 15.123 7.766 0.718 1.00 75.50 83 PRO A C 1
ATOM 666 O O . PRO A 1 83 ? 14.428 8.463 1.450 1.00 75.50 83 PRO A O 1
ATOM 669 N N . GLU A 1 84 ? 14.611 7.095 -0.315 1.00 74.94 84 GLU A N 1
ATOM 670 C CA . GLU A 1 84 ? 13.235 7.206 -0.805 1.00 74.94 84 GLU A CA 1
ATOM 671 C C . GLU A 1 84 ? 12.315 6.042 -0.390 1.00 74.94 84 GLU A C 1
ATOM 673 O O . GLU A 1 84 ? 11.109 6.107 -0.643 1.00 74.94 84 GLU A O 1
ATOM 678 N N . GLN A 1 85 ? 12.845 4.959 0.196 1.00 73.50 85 GLN A N 1
ATOM 679 C CA . GLN A 1 85 ? 12.082 3.733 0.458 1.00 73.50 85 GLN A CA 1
ATOM 680 C C . GLN A 1 85 ? 12.360 3.139 1.840 1.00 73.50 85 GLN A C 1
ATOM 682 O O . GLN A 1 85 ? 13.510 2.921 2.230 1.00 73.50 85 GLN A O 1
ATOM 687 N N . ASN A 1 86 ? 11.275 2.760 2.522 1.00 80.88 86 ASN A N 1
ATOM 688 C CA . ASN A 1 86 ? 11.332 1.926 3.720 1.00 80.88 86 ASN A CA 1
ATOM 689 C C . ASN A 1 86 ? 10.732 0.551 3.408 1.00 80.88 86 ASN A C 1
ATOM 691 O O . ASN A 1 86 ? 9.800 0.438 2.609 1.00 80.88 86 ASN A O 1
ATOM 695 N N . THR A 1 87 ? 11.253 -0.484 4.057 1.00 80.44 87 THR A N 1
ATOM 696 C CA . THR A 1 87 ? 10.719 -1.851 4.011 1.00 80.44 87 THR A CA 1
ATOM 697 C C . THR A 1 87 ? 10.155 -2.223 5.374 1.00 80.44 87 THR A C 1
ATOM 699 O O . THR A 1 87 ? 10.618 -1.709 6.389 1.00 80.44 87 THR A O 1
ATOM 702 N N . ALA A 1 88 ? 9.195 -3.145 5.414 1.00 79.88 88 ALA A N 1
ATOM 703 C CA . ALA A 1 88 ? 8.862 -3.845 6.649 1.00 79.88 88 ALA A CA 1
ATOM 704 C C . ALA A 1 88 ? 10.115 -4.580 7.156 1.00 79.88 88 ALA A C 1
ATOM 706 O O . ALA A 1 88 ? 10.814 -5.207 6.353 1.00 79.88 88 ALA A O 1
ATOM 707 N N . ASP A 1 89 ? 10.398 -4.469 8.451 1.00 73.75 89 ASP A N 1
ATOM 708 C CA . ASP A 1 89 ? 11.619 -4.958 9.092 1.00 73.75 89 ASP A CA 1
ATOM 709 C C . ASP A 1 89 ? 11.848 -6.469 8.848 1.00 73.75 89 ASP A C 1
ATOM 711 O O . ASP A 1 89 ? 11.042 -7.277 9.316 1.00 73.75 89 ASP A O 1
ATOM 715 N N . PRO A 1 90 ? 12.928 -6.857 8.126 1.00 64.38 90 PRO A N 1
ATOM 716 C CA . PRO A 1 90 ? 13.350 -8.238 7.841 1.00 64.38 90 PRO A CA 1
ATOM 717 C C . PRO A 1 90 ? 13.357 -9.191 9.030 1.00 64.38 90 PRO A C 1
ATOM 719 O O . PRO A 1 90 ? 13.012 -10.365 8.876 1.00 64.38 90 PRO A O 1
ATOM 722 N N . GLU A 1 91 ? 13.752 -8.707 10.205 1.00 63.59 91 GLU A N 1
ATOM 723 C CA . GLU A 1 91 ? 13.952 -9.568 11.368 1.00 63.59 91 GLU A CA 1
ATOM 724 C C . GLU A 1 91 ? 12.620 -10.016 11.977 1.00 63.59 91 GLU A C 1
ATOM 726 O O . GLU A 1 91 ? 12.483 -11.163 12.408 1.00 63.59 91 GLU A O 1
ATOM 731 N N . THR A 1 92 ? 11.596 -9.162 11.925 1.00 61.50 92 THR A N 1
ATOM 732 C CA . THR A 1 92 ? 10.287 -9.426 12.54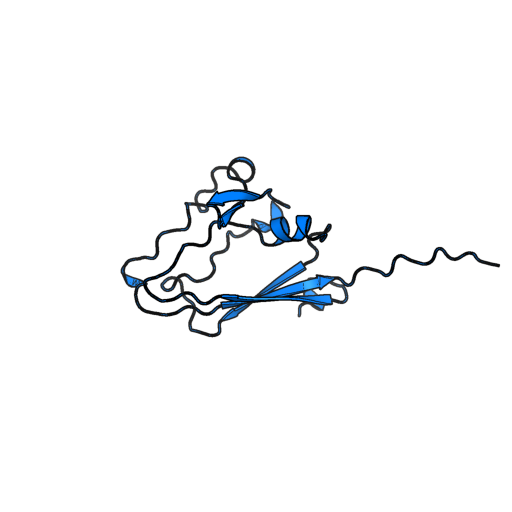0 1.00 61.50 92 THR A CA 1
ATOM 733 C C . THR A 1 92 ? 9.349 -10.303 11.708 1.00 61.50 92 THR A C 1
ATOM 735 O O . THR A 1 92 ? 8.429 -10.896 12.271 1.00 61.50 92 THR A O 1
ATOM 738 N N . HIS A 1 93 ? 9.560 -10.463 10.394 1.00 57.97 93 HIS A N 1
ATOM 739 C CA . HIS A 1 93 ? 8.730 -11.355 9.562 1.00 57.97 93 HIS A CA 1
ATOM 740 C C . HIS A 1 93 ? 9.339 -12.738 9.286 1.00 57.97 93 HIS A C 1
ATOM 742 O O . HIS A 1 93 ? 8.675 -13.586 8.677 1.00 57.97 93 HIS A O 1
ATOM 748 N N . GLY A 1 94 ? 10.569 -12.990 9.748 1.00 50.56 94 GLY A N 1
ATOM 749 C CA . GLY A 1 94 ? 11.290 -14.242 9.516 1.00 50.56 94 GLY A CA 1
ATOM 750 C C . GLY A 1 94 ? 11.616 -14.490 8.032 1.00 50.56 94 GLY A C 1
ATOM 751 O O . GLY A 1 94 ? 11.286 -13.679 7.162 1.00 50.56 94 GLY A O 1
ATOM 752 N N . PRO A 1 95 ? 12.254 -15.626 7.690 1.00 49.81 95 PRO A N 1
ATOM 753 C CA . PRO A 1 95 ? 12.619 -15.965 6.317 1.00 49.81 95 PRO A CA 1
ATOM 754 C C . PRO A 1 95 ? 11.376 -16.412 5.541 1.00 49.81 95 PRO A C 1
ATOM 756 O O . PRO A 1 95 ? 11.210 -17.584 5.208 1.00 49.81 95 PRO A O 1
ATOM 759 N N . HIS A 1 96 ? 10.447 -15.494 5.276 1.00 52.22 96 HIS A N 1
ATOM 760 C CA . HIS A 1 96 ? 9.257 -15.821 4.514 1.00 52.22 96 HIS A CA 1
ATOM 761 C C . HIS A 1 96 ? 9.682 -16.032 3.051 1.00 52.22 96 HIS A C 1
ATOM 763 O O . HIS A 1 96 ? 10.047 -15.066 2.377 1.00 52.22 96 HIS A O 1
ATOM 769 N N . PRO A 1 97 ? 9.589 -17.253 2.487 1.00 44.97 97 PRO A N 1
ATOM 770 C CA . PRO A 1 97 ? 10.189 -17.599 1.188 1.00 44.97 97 PRO A CA 1
ATOM 771 C C . PRO A 1 97 ? 9.579 -16.843 -0.008 1.00 44.97 97 PRO A C 1
ATOM 773 O O . PRO A 1 97 ? 10.020 -16.989 -1.143 1.00 44.97 97 PRO A O 1
ATOM 776 N N . ARG A 1 98 ? 8.535 -16.041 0.238 1.00 50.53 98 ARG A N 1
ATOM 777 C CA . ARG A 1 98 ? 7.828 -15.209 -0.747 1.00 50.53 98 ARG A CA 1
ATOM 778 C C . ARG A 1 98 ? 8.142 -13.712 -0.628 1.00 50.53 98 ARG A C 1
ATOM 780 O O . ARG A 1 98 ? 7.737 -12.964 -1.513 1.00 50.53 98 ARG A O 1
ATOM 787 N N . ILE A 1 99 ? 8.856 -13.288 0.418 1.00 54.16 99 ILE A N 1
ATOM 788 C CA . ILE A 1 99 ? 9.359 -11.918 0.610 1.00 54.16 99 ILE A CA 1
ATOM 789 C C . ILE A 1 99 ? 10.812 -11.892 0.115 1.00 54.16 99 ILE A C 1
ATOM 791 O O . ILE A 1 99 ? 11.765 -11.635 0.836 1.00 54.16 99 ILE A O 1
ATOM 795 N N . THR A 1 100 ? 11.010 -12.246 -1.153 1.00 48.00 100 THR A N 1
ATOM 796 C CA . THR A 1 100 ? 12.280 -11.988 -1.838 1.00 48.00 100 THR A CA 1
ATOM 797 C C . THR A 1 100 ? 12.266 -10.533 -2.296 1.00 48.00 100 THR A C 1
ATOM 799 O O . THR A 1 100 ? 11.243 -10.103 -2.845 1.00 48.00 100 THR A O 1
ATOM 802 N N . ARG A 1 101 ? 13.369 -9.798 -2.078 1.00 50.38 101 ARG A N 1
ATOM 803 C CA . ARG A 1 101 ? 13.617 -8.413 -2.537 1.00 50.38 101 ARG A CA 1
ATOM 804 C C . ARG A 1 101 ? 12.872 -8.134 -3.845 1.00 50.38 101 ARG A C 1
ATOM 806 O O . ARG A 1 101 ? 13.026 -8.922 -4.782 1.00 50.38 101 ARG A O 1
ATOM 813 N N . GLY A 1 102 ? 12.011 -7.108 -3.852 1.00 49.03 102 GLY A N 1
ATOM 814 C CA . GLY A 1 102 ? 10.947 -6.867 -4.838 1.00 49.03 102 GLY A CA 1
ATOM 815 C C . GLY A 1 102 ? 11.221 -7.498 -6.204 1.00 49.03 102 GLY A C 1
ATOM 816 O O . GLY A 1 102 ? 12.023 -6.987 -6.981 1.00 49.03 102 GLY A O 1
ATOM 817 N N . GLY A 1 103 ? 10.609 -8.662 -6.462 1.00 44.94 103 GLY A N 1
ATOM 818 C CA . GLY A 1 103 ? 11.009 -9.527 -7.575 1.00 44.94 103 GLY A CA 1
ATOM 819 C C . GLY A 1 103 ? 11.109 -8.763 -8.895 1.00 44.94 103 GLY A C 1
ATOM 820 O O . GLY A 1 103 ? 10.107 -8.204 -9.350 1.00 44.94 103 GLY A O 1
ATOM 821 N N . ARG A 1 104 ? 12.316 -8.761 -9.482 1.00 44.19 104 ARG A N 1
ATOM 822 C CA . ARG A 1 104 ? 12.650 -8.140 -10.770 1.00 44.19 104 ARG A CA 1
ATOM 823 C C . ARG A 1 104 ? 11.553 -8.453 -11.790 1.00 44.19 104 ARG A C 1
ATOM 825 O O . ARG A 1 104 ? 11.185 -9.616 -11.965 1.00 44.19 104 ARG A O 1
ATOM 832 N N . LEU A 1 105 ? 11.026 -7.422 -12.449 1.00 45.81 105 LEU A N 1
ATOM 833 C CA . LEU A 1 105 ? 10.090 -7.575 -13.563 1.00 45.81 105 LEU A CA 1
ATOM 834 C C . LEU A 1 105 ? 10.671 -8.577 -14.578 1.00 45.81 105 LEU A C 1
ATOM 836 O O . LEU A 1 105 ? 11.829 -8.440 -14.988 1.00 45.81 105 LEU A O 1
ATOM 840 N N . ARG A 1 106 ? 9.896 -9.607 -14.955 1.00 41.25 106 ARG A N 1
ATOM 841 C CA . ARG A 1 106 ? 10.324 -10.586 -15.970 1.00 41.25 106 ARG A CA 1
ATOM 842 C C . ARG A 1 106 ? 10.659 -9.847 -17.276 1.00 41.25 106 ARG A C 1
ATOM 844 O O . ARG A 1 106 ? 9.982 -8.876 -17.598 1.00 41.25 106 ARG A O 1
ATOM 851 N N . PRO A 1 107 ? 11.646 -10.269 -18.075 1.00 42.56 107 PRO A N 1
ATOM 852 C CA . PRO A 1 107 ? 11.962 -9.592 -19.336 1.00 42.56 107 PRO A CA 1
ATOM 853 C C . PRO A 1 107 ? 10.761 -9.452 -20.285 1.00 42.56 107 PRO A C 1
ATOM 855 O O . PRO A 1 107 ? 10.684 -8.481 -21.018 1.00 42.56 107 PRO A O 1
ATOM 858 N N . GLU A 1 108 ? 9.796 -10.367 -20.204 1.00 41.44 108 GLU A N 1
ATOM 859 C CA . GLU A 1 108 ? 8.562 -10.392 -21.005 1.00 41.44 108 GLU A CA 1
ATOM 860 C C . GLU A 1 108 ? 7.483 -9.403 -20.517 1.00 41.44 108 GLU A C 1
ATOM 862 O O . GLU A 1 108 ? 6.560 -9.082 -21.254 1.00 41.44 108 GLU A O 1
ATOM 867 N N . SER A 1 109 ? 7.615 -8.874 -19.291 1.00 45.34 109 SER A N 1
ATOM 868 C CA . SER A 1 109 ? 6.716 -7.858 -18.697 1.00 45.34 109 SER A CA 1
ATOM 869 C C . SER A 1 109 ? 6.989 -6.423 -19.164 1.00 45.34 109 SER A C 1
ATOM 871 O O . SER A 1 109 ? 6.416 -5.439 -18.694 1.00 45.34 109 SER A O 1
ATOM 873 N N . ARG A 1 110 ? 7.949 -6.296 -20.069 1.00 51.31 110 ARG A N 1
ATOM 874 C CA . ARG A 1 110 ? 8.535 -5.050 -20.517 1.00 51.31 110 ARG A CA 1
ATOM 875 C C . ARG A 1 110 ? 7.685 -4.516 -21.676 1.00 51.31 110 ARG A C 1
ATOM 877 O O . ARG A 1 110 ? 7.802 -5.009 -22.789 1.00 51.31 110 ARG A O 1
ATOM 884 N N . GLY A 1 111 ? 6.781 -3.566 -21.404 1.00 53.38 111 GLY A N 1
ATOM 885 C CA . GLY A 1 111 ? 6.030 -2.880 -22.470 1.00 53.38 111 GLY A CA 1
ATOM 886 C C . GLY A 1 111 ? 4.708 -2.218 -22.120 1.00 53.38 111 GLY A C 1
ATOM 887 O O . GLY A 1 111 ? 4.219 -1.430 -22.924 1.00 53.38 111 GLY A O 1
ATOM 888 N N . ARG A 1 112 ? 4.119 -2.486 -20.950 1.00 58.16 112 ARG A N 1
ATOM 889 C CA . ARG A 1 112 ? 2.811 -1.921 -20.584 1.00 58.16 112 ARG A CA 1
ATOM 890 C C . ARG A 1 112 ? 2.889 -1.112 -19.297 1.00 58.16 112 ARG A C 1
ATOM 892 O O . ARG A 1 112 ? 3.521 -1.539 -18.334 1.00 58.16 112 ARG A O 1
ATOM 899 N N . ARG A 1 113 ? 2.235 0.050 -19.307 1.00 60.78 113 ARG A N 1
ATOM 900 C CA . ARG A 1 113 ? 2.009 0.884 -18.124 1.00 60.78 113 ARG A CA 1
ATOM 901 C C . ARG A 1 113 ? 1.092 0.140 -17.147 1.00 60.78 113 ARG A C 1
ATOM 903 O O . ARG A 1 113 ? 0.227 -0.628 -17.569 1.00 60.78 113 ARG A O 1
ATOM 910 N N . CYS A 1 114 ? 1.293 0.364 -15.853 1.00 60.84 114 CYS A N 1
ATOM 911 C CA . CYS A 1 114 ? 0.369 -0.073 -14.811 1.00 60.84 114 CYS A CA 1
ATOM 912 C C . CYS A 1 114 ? -0.004 1.143 -13.955 1.00 60.84 114 CYS A C 1
ATOM 914 O O . CYS A 1 114 ? 0.860 1.705 -13.275 1.00 60.84 114 CYS A O 1
ATOM 916 N N . LEU A 1 115 ? -1.280 1.539 -13.991 1.00 53.19 115 LEU A N 1
ATOM 917 C CA . LEU A 1 115 ? -1.848 2.634 -13.197 1.00 53.19 115 LEU A CA 1
ATOM 918 C C . LEU A 1 115 ? -2.815 2.097 -12.125 1.00 53.19 115 LEU A C 1
ATOM 920 O O . LEU A 1 115 ? -4.026 2.054 -12.354 1.00 53.19 115 LEU A O 1
ATOM 924 N N . PRO A 1 116 ? -2.328 1.655 -10.950 1.00 61.31 116 PRO A N 1
ATOM 925 C CA . PRO A 1 116 ? -3.195 1.448 -9.801 1.00 61.31 116 PRO A CA 1
ATOM 926 C C . PRO A 1 116 ? -3.493 2.780 -9.096 1.00 61.31 116 PRO A C 1
ATOM 928 O O . PRO A 1 116 ? -2.588 3.560 -8.782 1.00 61.31 116 PRO A O 1
ATOM 931 N N . GLN A 1 117 ? -4.763 3.006 -8.776 1.00 46.06 117 GLN A N 1
ATOM 932 C CA . GLN A 1 117 ? -5.187 4.028 -7.826 1.00 46.06 117 GLN A CA 1
ATOM 933 C C . GLN A 1 117 ? -5.504 3.357 -6.489 1.00 46.06 117 GLN A C 1
ATOM 935 O O . GLN A 1 117 ? -6.323 2.442 -6.434 1.00 46.06 117 GLN A O 1
ATOM 940 N N . GLN A 1 118 ? -4.847 3.787 -5.415 1.00 58.44 118 GLN A N 1
ATOM 941 C CA . GLN A 1 118 ? -5.109 3.311 -4.059 1.00 58.44 118 GLN A CA 1
ATOM 942 C C . GLN A 1 118 ? -5.915 4.358 -3.288 1.00 58.44 118 GLN A C 1
ATOM 944 O O . GLN A 1 118 ? -5.588 5.544 -3.320 1.00 58.44 118 GLN A O 1
ATOM 949 N N . HIS A 1 119 ? -6.951 3.914 -2.585 1.00 53.00 119 HIS A N 1
ATOM 950 C CA . HIS A 1 119 ? -7.748 4.729 -1.671 1.00 53.00 119 HIS A CA 1
ATOM 951 C C . HIS A 1 119 ? -7.718 4.088 -0.290 1.00 53.00 119 HIS A C 1
ATOM 953 O O . HIS A 1 119 ? -7.998 2.899 -0.185 1.00 53.00 119 HIS A O 1
ATOM 959 N N . ALA A 1 120 ? -7.416 4.856 0.750 1.00 59.56 120 ALA A N 1
ATOM 960 C CA . ALA A 1 120 ? -7.462 4.408 2.135 1.00 59.56 120 ALA A CA 1
ATOM 961 C C . ALA A 1 12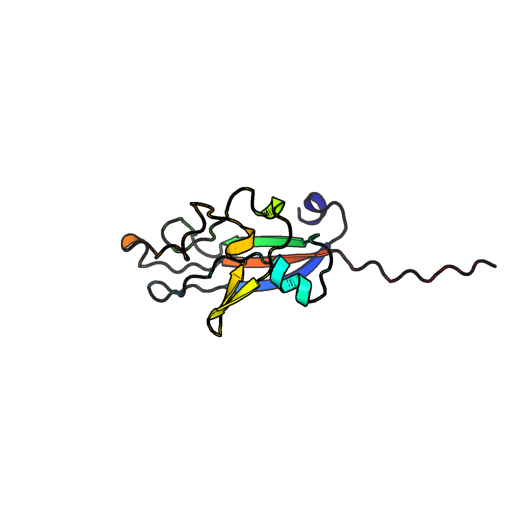0 ? -8.677 5.015 2.849 1.00 59.56 120 ALA A C 1
ATOM 963 O O . ALA A 1 120 ? -8.933 6.217 2.730 1.00 59.56 120 ALA A O 1
ATOM 964 N N . ALA A 1 121 ? -9.407 4.192 3.599 1.00 56.09 121 ALA A N 1
ATOM 965 C CA . ALA A 1 121 ? -10.467 4.624 4.506 1.00 56.09 121 ALA A CA 1
ATOM 966 C C . ALA A 1 121 ? -9.990 4.521 5.963 1.00 56.09 121 ALA A C 1
ATOM 968 O O . ALA A 1 121 ? -9.330 3.543 6.319 1.00 56.09 121 ALA A O 1
ATOM 969 N N . LEU A 1 122 ? -10.340 5.507 6.790 1.00 62.25 122 LEU A N 1
ATOM 970 C CA . LEU A 1 122 ? -10.137 5.495 8.240 1.00 62.25 122 LEU A CA 1
ATOM 971 C C . LEU A 1 122 ? -11.497 5.564 8.942 1.00 62.25 122 LEU A C 1
ATOM 973 O O . LEU A 1 122 ? -12.474 6.085 8.406 1.00 62.25 122 LEU A O 1
ATOM 977 N N . LEU A 1 123 ? -11.561 5.032 10.154 1.00 62.72 123 LEU A N 1
ATOM 978 C CA . LEU A 1 123 ? -12.689 5.253 11.045 1.00 62.72 123 LEU A CA 1
ATOM 979 C C . LEU A 1 123 ? -12.762 6.679 11.533 1.00 62.72 123 LEU A C 1
ATOM 981 O O . LEU A 1 123 ? -11.745 7.246 11.929 1.00 62.72 123 LEU A O 1
ATOM 985 N N . ARG A 1 124 ? -13.975 7.222 11.614 1.00 48.12 124 ARG A N 1
ATOM 986 C CA . ARG A 1 124 ? -14.179 8.516 12.257 1.00 48.12 124 ARG A CA 1
ATOM 987 C C . ARG A 1 124 ? -13.524 8.487 13.651 1.00 48.12 124 ARG A C 1
ATOM 989 O O . ARG A 1 124 ? -13.832 7.581 14.424 1.00 48.12 124 ARG A O 1
ATOM 996 N N . PRO A 1 125 ? -12.634 9.436 13.995 1.00 51.88 125 PRO A N 1
ATOM 997 C CA . PRO A 1 125 ? -12.237 9.588 15.383 1.00 51.88 125 PRO A CA 1
ATOM 998 C C . PRO A 1 125 ? -13.514 9.899 16.166 1.00 51.88 125 PRO A C 1
ATOM 1000 O O . PRO A 1 125 ? -14.202 10.876 15.852 1.00 51.88 125 PRO A O 1
ATOM 1003 N N . GLU A 1 126 ? -13.869 9.044 17.126 1.00 50.88 126 GLU A N 1
ATOM 1004 C CA . GLU A 1 126 ? -14.906 9.371 18.105 1.00 50.88 126 GLU A CA 1
ATOM 1005 C C . GLU A 1 126 ? -14.623 10.793 18.609 1.00 50.88 126 GLU A C 1
ATOM 1007 O O . GLU A 1 126 ? -13.470 11.093 18.953 1.00 50.88 126 GLU A O 1
ATOM 1012 N N . PRO A 1 127 ? -15.605 11.714 18.610 1.00 42.25 127 PRO A N 1
ATOM 1013 C CA . PRO A 1 127 ? -15.390 12.979 19.283 1.00 42.25 127 PRO A CA 1
ATOM 1014 C C . PRO A 1 127 ? -15.033 12.626 20.725 1.00 42.25 127 PRO A C 1
ATOM 1016 O O . PRO A 1 127 ? -15.801 11.919 21.372 1.00 42.25 127 PRO A O 1
ATOM 1019 N N . LEU A 1 128 ? -13.864 13.073 21.203 1.00 44.53 128 LEU A N 1
ATOM 1020 C CA . LEU A 1 128 ? -13.495 13.012 22.617 1.00 44.53 128 LEU A CA 1
ATOM 1021 C C . LEU A 1 128 ? -14.727 13.429 23.419 1.00 44.53 128 LEU A C 1
ATOM 1023 O O . LEU A 1 128 ? -15.141 14.591 23.376 1.00 44.53 128 LEU A O 1
ATOM 1027 N N . GLY A 1 129 ? -15.378 12.440 24.031 1.00 39.78 129 GLY A N 1
ATOM 1028 C CA . GLY A 1 129 ? -16.663 12.630 24.668 1.00 39.78 129 GLY A CA 1
ATOM 1029 C C . GLY A 1 129 ? -16.515 13.727 25.703 1.00 39.7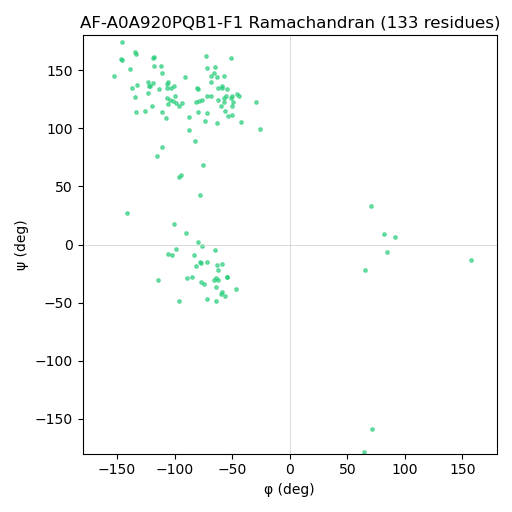8 129 GLY A C 1
ATOM 1030 O O . GLY A 1 129 ? -15.646 13.657 26.572 1.00 39.78 129 GLY A O 1
ATOM 1031 N N . LYS A 1 130 ? -17.370 14.747 25.610 1.00 41.59 130 LYS A N 1
ATOM 1032 C CA . LYS A 1 130 ? -17.644 15.614 26.748 1.00 41.59 130 LYS A CA 1
ATOM 1033 C C . LYS A 1 130 ? -18.056 14.687 27.885 1.00 41.59 130 LYS A C 1
ATOM 1035 O O . LYS A 1 130 ? -19.111 14.063 27.811 1.00 41.59 130 LYS A O 1
ATOM 1040 N N . THR A 1 131 ? -17.207 14.560 28.899 1.00 41.44 131 THR A N 1
ATOM 1041 C CA . THR A 1 131 ? -17.581 13.977 30.183 1.00 41.44 131 THR A CA 1
ATOM 1042 C C . THR A 1 131 ? -18.854 14.678 30.636 1.00 41.44 131 THR A C 1
ATOM 1044 O O . THR A 1 131 ? -18.843 15.885 30.887 1.00 41.44 131 THR A O 1
ATOM 1047 N N . GLY A 1 132 ? -19.965 13.945 30.648 1.00 36.91 132 GLY A N 1
ATOM 1048 C CA . GLY A 1 132 ? -21.230 14.438 31.160 1.00 36.91 132 GLY A CA 1
ATOM 1049 C C . GLY A 1 132 ? -21.075 14.738 32.644 1.00 36.91 132 GLY A C 1
ATOM 1050 O O . GLY A 1 132 ? -21.039 13.823 33.459 1.00 36.91 132 GLY A O 1
ATOM 1051 N N . ALA A 1 133 ? -20.975 16.019 32.985 1.00 41.25 133 ALA A N 1
ATOM 1052 C CA . ALA A 1 133 ? -21.411 16.496 34.284 1.00 41.25 133 ALA A CA 1
ATOM 1053 C C . ALA A 1 133 ? -22.945 16.480 34.244 1.00 41.25 133 ALA A C 1
ATOM 1055 O O . ALA A 1 133 ? -23.557 17.256 33.508 1.00 41.25 133 ALA A O 1
ATOM 1056 N N . GLY A 1 134 ? -23.542 15.510 34.935 1.00 40.56 134 GLY A N 1
ATOM 1057 C CA . GLY A 1 134 ? -24.974 15.516 35.224 1.00 40.56 134 GLY A CA 1
ATOM 1058 C C . GLY A 1 134 ? -25.321 16.575 36.283 1.00 40.56 134 GLY A C 1
ATOM 1059 O O . GLY A 1 134 ? -24.406 17.065 36.950 1.00 40.56 134 GLY A O 1
ATOM 1060 N N . PRO A 1 135 ? -26.609 16.948 36.392 1.00 47.47 135 PRO A N 1
ATOM 1061 C CA . PRO A 1 135 ? -27.109 17.945 37.340 1.00 47.47 135 PRO A CA 1
ATOM 1062 C C . PRO A 1 135 ? -27.049 17.490 38.803 1.00 47.47 135 PRO A C 1
ATOM 1064 O O . PRO A 1 135 ? -27.096 16.263 39.052 1.00 47.47 135 PRO A O 1
#

Foldseek 3Di:
DLCVVLVADKDWDDKDKDKADFPDDDQAAAADPVLVVVVVVQVDPSKDKDKDWPDDADPLANHDDDDPPVVVLPHFHWDDPDPVHTHRDDVSVDPPVPNDTRDDRDPRSGDDMTIIMMIMMDHDDDPPDDPDPDD

Secondary structure (DSSP, 8-state):
-HHHHHTS-EEEEEEEE--B-SS--PPPPP--HHHHHHHTT--S--EEEEEEESS---TTTT-----TTGGGG-PPPEEEEETTEEEE-HHHH---TT--TT----GGGTT--B-EEEEEEEEPPPP--------